Protein AF-W1YLR6-F1 (afdb_monomer_lite)

Organism: NCBI:txid408170

Structure (mmCIF, N/CA/C/O backbone):
data_AF-W1YLR6-F1
#
_entry.id   AF-W1YLR6-F1
#
loop_
_atom_site.group_PDB
_atom_site.id
_atom_site.type_symbol
_atom_site.label_atom_id
_atom_site.label_alt_id
_atom_site.label_comp_id
_atom_site.label_asym_id
_atom_site.label_entity_id
_atom_site.label_seq_id
_atom_site.pdbx_PDB_ins_code
_atom_site.Cartn_x
_atom_site.Cartn_y
_atom_site.Cartn_z
_atom_site.occupancy
_atom_site.B_iso_or_equiv
_atom_site.auth_seq_id
_atom_site.auth_comp_id
_atom_site.auth_asym_id
_atom_site.auth_atom_id
_atom_site.pdbx_PDB_model_num
ATOM 1 N N . HIS A 1 1 ? 13.786 28.011 0.043 1.00 41.12 1 HIS A N 1
ATOM 2 C CA . HIS A 1 1 ? 13.701 28.010 -1.429 1.00 41.12 1 HIS A CA 1
ATOM 3 C C . HIS A 1 1 ? 14.353 26.713 -1.881 1.00 41.12 1 HIS A C 1
ATO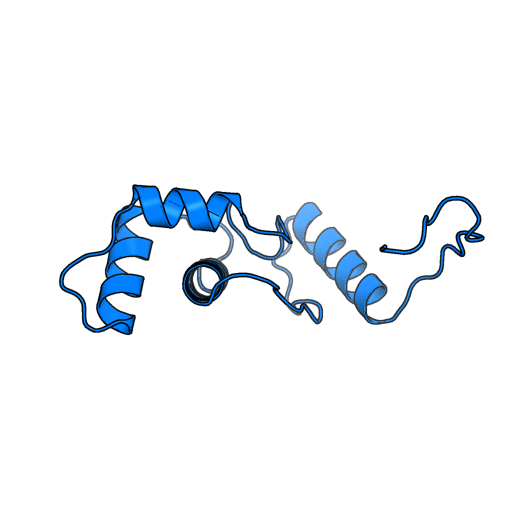M 5 O O . HIS A 1 1 ? 15.539 26.552 -1.627 1.00 41.12 1 HIS A O 1
ATOM 11 N N . ALA A 1 2 ? 13.577 25.740 -2.367 1.00 39.25 2 ALA A N 1
ATOM 12 C CA . ALA A 1 2 ? 1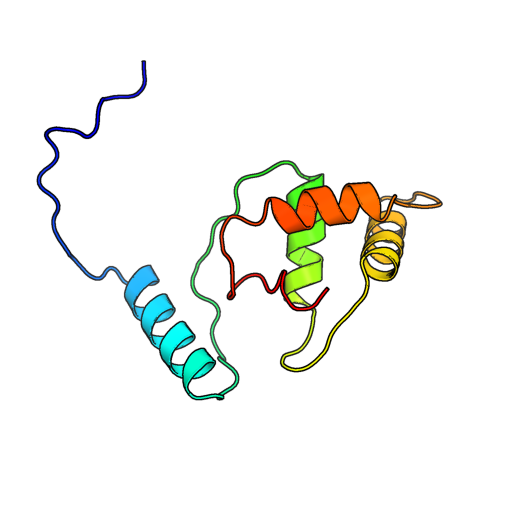4.161 24.536 -2.960 1.00 39.25 2 ALA A CA 1
ATOM 13 C C . ALA A 1 2 ? 14.777 24.928 -4.317 1.00 39.25 2 ALA A C 1
ATOM 15 O O . ALA A 1 2 ? 14.191 25.783 -4.986 1.00 39.25 2 ALA A O 1
ATOM 16 N N . PRO A 1 3 ? 15.946 24.393 -4.698 1.00 47.12 3 PRO A N 1
ATOM 17 C CA . PRO A 1 3 ? 16.569 24.730 -5.975 1.00 47.12 3 PRO A CA 1
ATOM 18 C C . PRO A 1 3 ? 15.654 24.328 -7.143 1.00 47.12 3 PRO A C 1
ATOM 20 O O . PRO A 1 3 ? 15.045 23.258 -7.108 1.00 47.12 3 PRO A O 1
ATOM 23 N N . SER A 1 4 ? 15.529 25.197 -8.152 1.00 53.66 4 SER A N 1
ATOM 24 C CA . SER A 1 4 ? 14.839 24.875 -9.404 1.00 53.66 4 SER A CA 1
ATOM 25 C C . SER A 1 4 ? 15.679 23.871 -10.190 1.00 53.66 4 SER A C 1
ATOM 27 O O . SER A 1 4 ? 16.854 24.110 -10.452 1.00 53.66 4 SER A O 1
ATOM 29 N N . TYR A 1 5 ? 15.070 22.742 -10.547 1.00 59.69 5 TYR A N 1
ATOM 30 C CA . TYR A 1 5 ? 15.698 21.627 -11.266 1.00 59.69 5 TYR A CA 1
ATOM 31 C C . TYR A 1 5 ? 15.868 21.878 -12.777 1.00 59.69 5 TYR A C 1
ATOM 33 O O . TYR A 1 5 ? 16.244 20.961 -13.502 1.00 59.69 5 TYR A O 1
ATOM 41 N N . ASP A 1 6 ? 15.592 23.091 -13.253 1.00 59.94 6 ASP A N 1
ATOM 42 C CA . ASP A 1 6 ? 15.408 23.369 -14.683 1.00 59.94 6 ASP A CA 1
ATOM 43 C C . ASP A 1 6 ? 16.707 23.365 -15.511 1.00 59.94 6 ASP A C 1
ATOM 45 O O . ASP A 1 6 ? 16.633 23.241 -16.729 1.00 59.94 6 ASP A O 1
ATOM 49 N N . ASP A 1 7 ? 17.8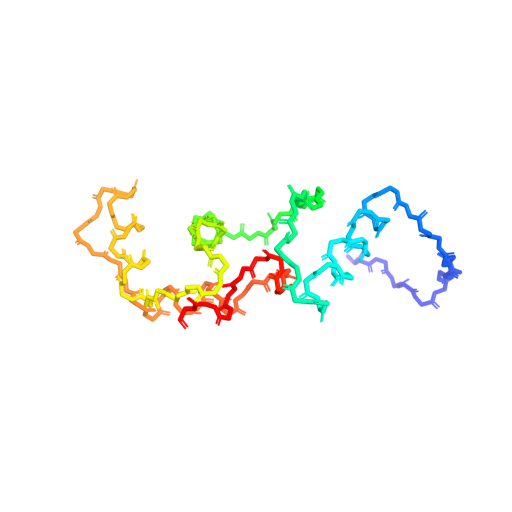82 23.384 -14.869 1.00 60.09 7 ASP A N 1
ATOM 50 C CA . ASP A 1 7 ? 19.189 23.382 -15.553 1.00 60.09 7 ASP A CA 1
ATOM 51 C C . ASP A 1 7 ? 20.030 22.117 -15.283 1.00 60.09 7 ASP A C 1
ATOM 53 O O . ASP A 1 7 ? 21.222 22.070 -15.597 1.00 60.09 7 ASP A O 1
ATOM 57 N N . ALA A 1 8 ? 19.451 21.081 -14.664 1.00 69.25 8 ALA A N 1
ATOM 58 C CA . ALA A 1 8 ? 20.175 19.840 -14.407 1.00 69.25 8 ALA A CA 1
ATOM 59 C C . ALA A 1 8 ? 20.263 18.987 -15.682 1.00 69.25 8 ALA A C 1
ATOM 61 O O . ALA A 1 8 ? 19.249 18.586 -16.253 1.00 69.25 8 ALA A O 1
ATOM 62 N N . GLU A 1 9 ? 21.485 18.667 -16.105 1.00 71.12 9 GLU A N 1
ATOM 63 C CA . GLU A 1 9 ? 21.728 17.688 -17.161 1.00 71.12 9 GLU A CA 1
ATOM 64 C C . GLU A 1 9 ? 21.227 16.312 -16.681 1.00 71.12 9 GLU A C 1
ATOM 66 O O . GLU A 1 9 ? 21.750 15.731 -15.726 1.00 71.12 9 GLU A O 1
ATOM 71 N N . TYR A 1 10 ? 20.151 15.812 -17.294 1.00 68.62 10 TYR A N 1
ATOM 72 C CA . TYR A 1 10 ? 19.587 14.507 -16.959 1.00 68.62 10 TYR A CA 1
ATOM 73 C C . TYR A 1 10 ? 20.490 13.405 -17.512 1.00 68.62 10 TYR A C 1
ATOM 75 O O . TYR A 1 10 ? 20.532 13.164 -18.717 1.00 68.62 10 TYR A O 1
ATOM 83 N N . ILE A 1 11 ? 21.187 12.706 -16.620 1.00 70.50 11 ILE A N 1
ATOM 84 C CA . ILE A 1 11 ? 21.952 11.510 -16.967 1.00 70.50 11 ILE A CA 1
ATOM 85 C C . ILE A 1 11 ? 21.059 10.293 -16.724 1.00 70.50 11 ILE A C 1
ATOM 87 O O . ILE A 1 11 ? 20.762 9.941 -15.580 1.00 70.50 11 ILE A O 1
ATOM 91 N N . GLU A 1 12 ? 20.625 9.637 -17.800 1.00 72.25 12 GLU A N 1
ATOM 92 C CA . GLU A 1 12 ? 19.927 8.356 -17.704 1.00 72.25 12 GLU A CA 1
ATOM 93 C C . GLU A 1 12 ? 20.940 7.257 -17.355 1.00 72.25 12 GLU A C 1
ATOM 95 O O . GLU A 1 12 ? 21.665 6.743 -18.206 1.00 72.25 12 GLU A O 1
ATOM 100 N N . GLN A 1 13 ? 21.016 6.918 -16.069 1.00 77.00 13 GLN A N 1
ATOM 101 C CA . GLN A 1 13 ? 21.890 5.866 -15.565 1.00 77.00 13 GLN A CA 1
ATOM 102 C C . GLN A 1 13 ? 21.111 4.920 -14.650 1.00 77.00 13 GLN A C 1
ATOM 104 O O . GLN A 1 13 ? 20.498 5.330 -13.663 1.00 77.00 13 GLN A O 1
ATOM 109 N N . LEU A 1 14 ? 21.180 3.623 -14.952 1.00 74.31 14 LEU A N 1
ATOM 110 C CA . LEU A 1 14 ? 20.711 2.576 -14.052 1.00 74.31 14 LEU A CA 1
ATOM 111 C C . LEU A 1 14 ? 21.658 2.491 -12.851 1.00 74.31 14 LEU A C 1
ATOM 113 O O . LEU A 1 14 ? 22.848 2.218 -12.987 1.00 74.31 14 LEU A O 1
ATOM 117 N N . THR A 1 15 ? 21.121 2.761 -11.665 1.00 84.19 15 THR A N 1
ATOM 118 C CA . THR A 1 15 ? 21.797 2.491 -10.393 1.00 84.19 15 THR A CA 1
ATOM 119 C C . THR A 1 15 ? 21.323 1.148 -9.847 1.00 84.19 15 THR A C 1
ATOM 121 O O . THR A 1 15 ? 20.246 0.676 -10.214 1.00 84.19 15 THR A O 1
ATOM 124 N N . GLY A 1 16 ? 22.084 0.547 -8.926 1.00 87.88 16 GLY A N 1
ATOM 125 C CA . GLY A 1 16 ? 21.740 -0.757 -8.340 1.00 87.88 16 GLY A CA 1
ATOM 126 C C . GLY A 1 16 ? 20.271 -0.887 -7.886 1.00 87.88 16 GLY A C 1
ATOM 127 O O . GLY A 1 16 ? 19.603 -1.842 -8.282 1.00 87.88 16 GLY A O 1
ATOM 128 N N . PRO A 1 17 ? 19.698 0.077 -7.131 1.00 90.00 17 PRO A N 1
ATOM 129 C CA . PRO A 1 17 ? 18.275 0.057 -6.777 1.00 90.00 17 PRO A CA 1
ATOM 130 C C . PRO A 1 17 ? 17.317 -0.001 -7.977 1.00 90.00 17 PRO A C 1
ATOM 132 O O . PRO A 1 17 ? 16.316 -0.722 -7.930 1.00 90.00 17 PRO A O 1
ATOM 135 N N . PHE A 1 18 ? 17.607 0.725 -9.061 1.00 91.12 18 PHE A N 1
ATOM 136 C CA . PHE A 1 18 ? 16.760 0.744 -10.255 1.00 91.12 18 PHE A CA 1
ATOM 137 C C . PHE A 1 18 ? 16.913 -0.514 -11.112 1.00 91.12 18 PHE A C 1
ATOM 139 O O . PHE A 1 18 ? 15.925 -0.957 -11.693 1.00 91.12 18 PHE A O 1
ATOM 146 N N . GLU A 1 19 ? 18.087 -1.147 -11.136 1.00 92.88 19 GLU A N 1
ATOM 147 C CA . GLU A 1 19 ? 18.273 -2.456 -11.779 1.00 92.88 19 GLU A CA 1
ATOM 148 C C . GLU A 1 19 ? 17.399 -3.526 -11.115 1.00 92.88 19 GLU A C 1
ATOM 150 O O . GLU A 1 19 ? 16.645 -4.230 -11.792 1.00 92.88 19 GLU A O 1
ATOM 155 N N . VAL A 1 20 ? 17.424 -3.591 -9.777 1.00 93.88 20 VAL A N 1
ATOM 156 C CA . VAL A 1 20 ? 16.572 -4.516 -9.011 1.00 93.88 20 VAL A CA 1
ATOM 157 C C . VAL A 1 20 ? 15.093 -4.184 -9.213 1.00 93.88 20 VAL A C 1
ATOM 159 O O . VAL A 1 20 ? 14.276 -5.088 -9.374 1.00 93.88 20 VAL A O 1
ATOM 162 N N . THR A 1 21 ? 14.739 -2.896 -9.259 1.00 94.94 21 THR A N 1
ATOM 163 C CA . THR A 1 21 ? 13.358 -2.447 -9.508 1.00 94.94 21 THR A CA 1
ATOM 164 C C . THR A 1 21 ? 12.859 -2.856 -10.888 1.00 94.94 21 THR A C 1
ATOM 166 O O . THR A 1 21 ? 11.749 -3.373 -11.002 1.00 94.94 21 THR A O 1
ATOM 169 N N . LYS A 1 22 ? 13.677 -2.685 -11.931 1.00 94.62 22 LYS A N 1
ATOM 170 C CA . LYS A 1 22 ? 13.338 -3.107 -13.292 1.00 94.62 22 LYS A CA 1
ATOM 171 C C . LYS A 1 22 ? 13.106 -4.614 -13.350 1.00 94.62 22 LYS A C 1
ATOM 173 O O . LYS A 1 22 ? 12.043 -5.043 -13.784 1.00 94.62 22 LYS A O 1
ATOM 178 N N . MET A 1 23 ? 14.042 -5.402 -12.814 1.00 94.44 23 MET A N 1
ATOM 179 C CA . MET A 1 23 ? 13.899 -6.858 -12.725 1.00 94.44 23 MET A CA 1
ATOM 180 C C . MET A 1 23 ? 12.607 -7.258 -11.995 1.00 94.44 23 MET A C 1
ATOM 182 O O . MET A 1 23 ? 11.887 -8.147 -12.447 1.00 94.44 23 MET A O 1
ATOM 186 N N . TRP A 1 24 ? 12.298 -6.603 -10.873 1.00 95.44 24 TRP A N 1
ATOM 187 C CA . TRP A 1 24 ? 11.084 -6.866 -10.102 1.00 95.44 24 TRP A CA 1
ATOM 188 C C . TRP A 1 24 ? 9.813 -6.601 -10.916 1.00 95.44 24 TRP A C 1
ATOM 190 O O . TRP A 1 24 ? 8.907 -7.438 -10.932 1.00 95.44 24 TRP A O 1
ATOM 200 N N . LEU A 1 25 ? 9.751 -5.461 -11.613 1.00 95.56 25 LEU A N 1
ATOM 201 C CA . LEU A 1 25 ? 8.608 -5.082 -12.447 1.00 95.56 25 LEU A CA 1
ATOM 202 C C . LEU A 1 25 ? 8.450 -6.023 -13.645 1.00 95.56 25 LEU A C 1
ATOM 204 O O . LEU A 1 25 ? 7.331 -6.445 -13.931 1.00 95.56 25 LEU A O 1
ATOM 208 N N . ASP A 1 26 ? 9.549 -6.425 -14.284 1.00 95.94 26 ASP A N 1
ATOM 209 C CA . ASP A 1 26 ? 9.528 -7.395 -15.383 1.00 95.94 26 ASP A CA 1
ATOM 210 C C . ASP A 1 26 ? 8.920 -8.731 -14.926 1.00 95.94 26 ASP A C 1
ATOM 212 O O . ASP A 1 26 ? 8.077 -9.317 -15.610 1.00 95.94 26 ASP A O 1
ATOM 216 N N . GLN A 1 27 ? 9.278 -9.212 -13.729 1.00 95.12 27 GLN A N 1
ATOM 217 C CA . GLN A 1 27 ? 8.652 -10.407 -13.156 1.00 95.12 27 GLN A CA 1
ATOM 218 C C . GLN A 1 27 ? 7.159 -10.199 -12.890 1.00 95.12 27 GLN A C 1
ATOM 220 O O . GLN A 1 27 ? 6.351 -11.036 -13.295 1.00 95.12 27 GLN A O 1
ATOM 225 N N . TYR A 1 28 ? 6.794 -9.078 -12.263 1.00 94.88 28 TYR A N 1
ATOM 226 C CA . TYR A 1 28 ? 5.406 -8.752 -11.941 1.00 94.88 28 TYR A CA 1
ATOM 227 C C . TYR A 1 28 ? 4.514 -8.745 -13.190 1.00 94.88 28 TYR A C 1
ATOM 229 O O . TYR A 1 28 ? 3.476 -9.410 -13.211 1.00 94.88 28 TYR A O 1
ATOM 237 N N . PHE A 1 29 ? 4.927 -8.035 -14.245 1.00 95.50 29 PHE A N 1
ATOM 238 C CA . PHE A 1 29 ? 4.141 -7.890 -15.474 1.00 95.50 29 PHE A CA 1
ATOM 239 C C . PHE A 1 29 ? 4.146 -9.141 -16.357 1.00 95.50 29 PHE A C 1
ATOM 241 O O . PHE A 1 29 ? 3.217 -9.335 -17.136 1.00 95.50 29 PHE A O 1
ATOM 248 N N . THR A 1 30 ? 5.127 -10.035 -16.198 1.00 95.62 30 THR A N 1
ATOM 249 C CA . THR A 1 30 ? 5.113 -11.361 -16.845 1.00 95.62 30 THR A CA 1
ATOM 250 C C . THR A 1 30 ? 4.295 -12.404 -16.074 1.00 95.62 30 THR A C 1
ATOM 252 O O . THR A 1 30 ? 4.314 -13.584 -16.424 1.00 95.62 30 THR A O 1
ATOM 255 N N . GLY A 1 31 ? 3.570 -11.991 -15.027 1.00 91.19 31 GLY A N 1
ATOM 256 C CA . GLY A 1 31 ? 2.717 -12.865 -14.218 1.00 91.19 31 GLY A CA 1
ATOM 257 C C . GLY A 1 31 ? 3.487 -13.758 -13.243 1.00 91.19 31 GLY A C 1
ATOM 258 O O . GLY A 1 31 ? 2.915 -14.678 -12.660 1.00 91.19 31 GLY A O 1
ATOM 259 N N . LYS A 1 32 ? 4.787 -13.512 -13.049 1.00 91.38 32 LYS A N 1
ATOM 260 C CA . LYS A 1 32 ? 5.603 -14.217 -12.058 1.00 91.38 32 LYS A CA 1
ATOM 261 C C . LYS A 1 32 ? 5.520 -13.478 -10.727 1.00 91.38 32 LYS A C 1
ATOM 263 O O . LYS A 1 32 ? 5.535 -12.252 -10.685 1.00 91.38 32 LYS A O 1
ATOM 268 N N . LYS A 1 33 ? 5.495 -14.219 -9.616 1.00 90.56 33 LYS A N 1
ATOM 269 C CA . LYS A 1 33 ? 5.620 -13.626 -8.278 1.00 90.56 33 LYS A CA 1
ATOM 270 C C . LYS A 1 33 ? 7.064 -13.143 -8.082 1.00 90.56 33 LYS A C 1
ATOM 272 O O . LYS A 1 33 ? 7.963 -13.988 -8.070 1.00 90.56 33 LYS A O 1
ATOM 277 N N . PRO A 1 34 ? 7.310 -11.834 -7.907 1.00 90.38 34 PRO A N 1
ATOM 278 C CA . PRO A 1 34 ? 8.661 -11.353 -7.660 1.00 90.38 34 PRO A CA 1
ATOM 279 C C . PRO A 1 34 ? 9.184 -11.836 -6.303 1.00 90.38 34 PRO A C 1
ATOM 281 O O . PRO A 1 34 ? 8.412 -11.969 -5.351 1.00 90.38 34 PRO A O 1
ATOM 284 N N . PHE A 1 35 ? 10.490 -12.086 -6.204 1.00 85.38 35 PHE A N 1
ATOM 285 C CA . PHE A 1 35 ? 11.101 -12.723 -5.026 1.00 85.38 35 PHE A CA 1
ATOM 286 C C . PHE A 1 35 ? 12.028 -11.807 -4.205 1.00 85.38 35 PHE A C 1
ATOM 288 O O . PHE A 1 35 ? 12.347 -12.146 -3.070 1.00 85.38 35 PHE A O 1
ATOM 295 N N . ILE A 1 36 ? 12.428 -10.643 -4.734 1.00 87.88 36 ILE A N 1
ATOM 296 C CA . ILE A 1 36 ? 13.262 -9.646 -4.031 1.00 87.88 36 ILE A CA 1
ATOM 297 C C . ILE A 1 36 ? 12.605 -8.277 -4.136 1.00 87.88 36 ILE A C 1
ATOM 299 O O . ILE A 1 36 ? 12.515 -7.744 -5.231 1.00 87.88 36 ILE A O 1
ATOM 303 N N . ILE A 1 37 ? 12.199 -7.671 -3.023 1.00 87.56 37 ILE A N 1
ATOM 304 C CA . ILE A 1 37 ? 11.708 -6.285 -3.034 1.00 87.56 37 ILE A CA 1
ATOM 305 C C . ILE A 1 37 ? 12.915 -5.336 -3.175 1.00 87.56 37 ILE A C 1
ATOM 307 O O . ILE A 1 37 ? 13.887 -5.500 -2.432 1.00 87.56 37 ILE A O 1
ATOM 311 N N . PRO A 1 38 ? 12.889 -4.354 -4.098 1.00 91.75 38 PRO A N 1
ATOM 312 C CA . PRO A 1 38 ? 13.944 -3.346 -4.203 1.00 91.75 38 PRO A CA 1
ATOM 313 C C . PRO A 1 38 ? 14.123 -2.560 -2.894 1.00 91.75 38 PRO A C 1
ATOM 315 O O . PRO A 1 38 ? 13.160 -2.404 -2.141 1.00 91.75 38 PRO A O 1
ATOM 318 N N . PRO A 1 39 ? 15.320 -2.018 -2.605 1.00 90.25 39 PRO A N 1
ATOM 319 C CA . PRO A 1 39 ? 15.503 -1.175 -1.432 1.00 90.25 39 PRO A CA 1
ATOM 320 C C . PRO A 1 39 ? 14.655 0.095 -1.576 1.00 90.25 39 PRO A C 1
ATOM 322 O O . PRO A 1 39 ? 14.897 0.923 -2.453 1.00 90.25 39 PRO A O 1
ATOM 325 N N . ILE A 1 40 ? 13.659 0.245 -0.706 1.00 90.81 40 ILE A N 1
ATOM 326 C CA . ILE A 1 40 ? 12.730 1.375 -0.705 1.00 90.81 40 ILE A CA 1
ATOM 327 C C . ILE A 1 40 ? 12.766 2.102 0.635 1.00 90.81 40 ILE A C 1
ATOM 329 O O . ILE A 1 40 ? 12.862 1.492 1.700 1.00 90.81 40 ILE A O 1
ATOM 333 N N . LYS A 1 41 ? 12.639 3.427 0.581 1.00 91.81 41 LYS A N 1
ATOM 334 C CA . LYS A 1 41 ? 12.437 4.276 1.754 1.00 91.81 41 LYS A CA 1
ATOM 335 C C . LYS A 1 41 ? 11.110 5.003 1.589 1.00 91.81 41 LYS A C 1
ATOM 337 O O . LYS A 1 41 ? 10.945 5.787 0.661 1.00 91.81 41 LYS A O 1
ATOM 342 N N . LEU A 1 42 ? 10.167 4.732 2.487 1.00 92.62 42 LEU A N 1
ATOM 343 C CA . LEU A 1 42 ? 8.855 5.375 2.479 1.00 92.62 42 LEU A CA 1
ATOM 344 C C . LEU A 1 42 ? 8.868 6.606 3.386 1.00 92.62 42 LEU A C 1
ATOM 346 O O . LEU A 1 42 ? 9.169 6.513 4.580 1.00 92.62 42 LEU A O 1
ATOM 350 N N . GLU A 1 43 ? 8.499 7.755 2.828 1.00 95.00 43 GLU A N 1
ATOM 351 C CA . GLU A 1 43 ? 8.368 9.009 3.568 1.00 95.00 43 GLU A CA 1
ATOM 352 C C . GLU A 1 43 ? 6.890 9.356 3.759 1.00 95.00 43 GLU A C 1
ATOM 354 O O . GLU A 1 43 ? 6.094 9.373 2.823 1.00 95.00 43 GLU A O 1
ATOM 359 N N . GLY A 1 44 ? 6.498 9.578 5.011 1.00 95.50 44 GLY A N 1
ATOM 360 C CA . GLY A 1 44 ? 5.107 9.778 5.392 1.00 95.50 44 GLY A CA 1
ATOM 361 C C . GLY A 1 44 ? 4.937 9.827 6.903 1.00 95.50 44 GLY A C 1
ATOM 362 O O . GLY A 1 44 ? 5.893 9.636 7.655 1.00 95.50 44 GLY A O 1
ATOM 363 N N . THR A 1 45 ? 3.708 10.080 7.349 1.00 98.06 45 THR A N 1
ATOM 364 C CA . THR A 1 45 ? 3.371 10.024 8.776 1.00 98.06 45 THR A CA 1
ATOM 365 C C . THR A 1 45 ? 3.502 8.596 9.301 1.00 98.06 45 THR A C 1
ATOM 367 O O . THR A 1 45 ? 3.342 7.636 8.546 1.00 98.06 45 THR A O 1
ATOM 370 N N . GLU A 1 46 ? 3.721 8.441 10.606 1.00 97.19 46 GLU A N 1
ATOM 37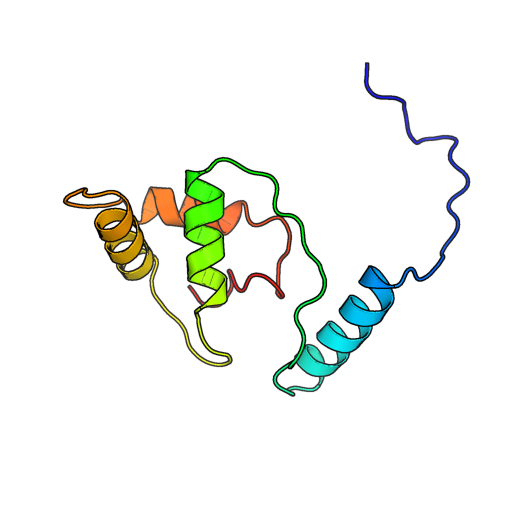1 C CA . GLU A 1 46 ? 3.819 7.112 11.226 1.00 97.19 46 GLU A CA 1
ATOM 372 C C . GLU A 1 46 ? 2.569 6.263 10.968 1.00 97.19 46 GLU A C 1
ATOM 374 O O . GLU A 1 46 ? 2.678 5.100 10.600 1.00 97.19 46 GLU A O 1
ATOM 379 N N . PHE A 1 47 ? 1.378 6.873 11.010 1.00 97.81 47 PHE A N 1
ATOM 380 C CA . PHE A 1 47 ? 0.134 6.190 10.648 1.00 97.81 47 PHE A CA 1
ATOM 381 C C . PHE A 1 47 ? 0.152 5.633 9.216 1.00 97.81 47 PHE A C 1
ATOM 383 O O . PHE A 1 47 ? -0.233 4.486 8.992 1.00 97.81 47 PHE A O 1
ATOM 390 N N . ARG A 1 48 ? 0.619 6.423 8.240 1.00 98.25 48 ARG A N 1
ATOM 391 C CA . ARG A 1 48 ? 0.719 5.980 6.844 1.00 98.25 48 ARG A CA 1
ATOM 392 C C . ARG A 1 48 ? 1.716 4.837 6.697 1.00 98.25 48 ARG A C 1
ATOM 394 O O . ARG A 1 48 ? 1.383 3.833 6.078 1.00 98.25 48 ARG A O 1
ATOM 401 N N . LYS A 1 49 ? 2.888 4.952 7.327 1.00 97.56 49 LYS A N 1
ATOM 402 C CA . LYS A 1 49 ? 3.901 3.889 7.329 1.00 97.56 49 LYS A CA 1
ATOM 403 C C . LYS A 1 49 ? 3.363 2.587 7.921 1.00 97.56 49 LYS A C 1
ATOM 405 O O . LYS A 1 49 ? 3.596 1.534 7.335 1.00 97.56 49 LYS A O 1
ATOM 410 N N . SER A 1 50 ? 2.599 2.642 9.017 1.00 97.75 50 SER A N 1
ATOM 411 C CA . SER A 1 50 ? 1.951 1.451 9.586 1.00 97.75 50 SER A CA 1
ATOM 412 C C . SER A 1 50 ? 0.980 0.803 8.596 1.00 97.75 50 SER A C 1
ATOM 414 O O . SER A 1 50 ? 1.024 -0.409 8.406 1.00 97.75 50 SER A O 1
ATOM 416 N N . VAL A 1 51 ? 0.149 1.598 7.910 1.00 98.44 51 VAL A N 1
ATOM 417 C CA . VAL A 1 51 ? -0.769 1.080 6.881 1.00 98.44 51 VAL A CA 1
ATOM 418 C C . VAL A 1 51 ? 0.007 0.443 5.727 1.00 98.44 51 VAL A C 1
AT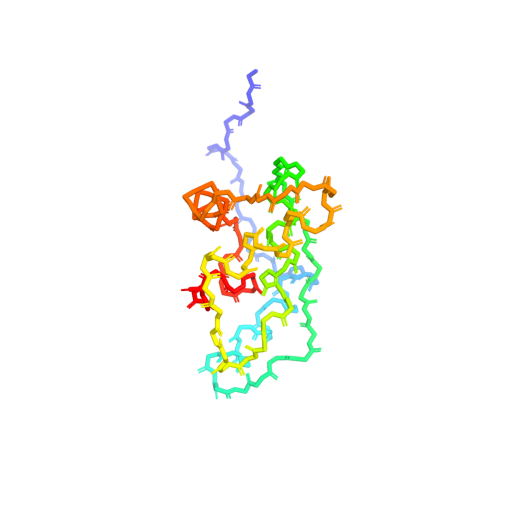OM 420 O O . VAL A 1 51 ? -0.294 -0.681 5.341 1.00 98.44 51 VAL A O 1
ATOM 423 N N . TRP A 1 52 ? 1.042 1.103 5.205 1.00 98.12 52 TRP A N 1
ATOM 424 C CA . TRP A 1 52 ? 1.859 0.571 4.106 1.00 98.12 52 TRP A CA 1
ATOM 425 C C . TRP A 1 52 ? 2.642 -0.689 4.488 1.00 98.12 52 TRP A C 1
ATOM 427 O O . TRP A 1 52 ? 2.878 -1.545 3.637 1.00 98.12 52 TRP A O 1
ATOM 437 N N . SER A 1 53 ? 3.026 -0.829 5.758 1.00 96.25 53 SER A N 1
ATOM 438 C CA . SER A 1 53 ? 3.614 -2.064 6.285 1.00 96.25 53 SER A CA 1
ATOM 439 C C . SER A 1 53 ? 2.630 -3.231 6.176 1.00 96.25 53 SER A C 1
ATOM 441 O O . SER A 1 53 ? 2.984 -4.283 5.657 1.00 96.25 53 SER A O 1
ATOM 443 N N . ILE A 1 54 ? 1.363 -3.016 6.553 1.00 97.75 54 ILE A N 1
ATOM 444 C CA . ILE A 1 54 ? 0.305 -4.028 6.410 1.00 97.75 54 ILE A CA 1
ATOM 445 C C . ILE A 1 54 ? 0.033 -4.338 4.936 1.00 97.75 54 ILE A C 1
ATOM 447 O O . ILE A 1 54 ? -0.119 -5.500 4.584 1.00 97.75 54 ILE A O 1
ATOM 451 N N . LEU A 1 55 ? 0.027 -3.342 4.043 1.00 97.56 55 LEU A N 1
ATOM 452 C CA . LEU A 1 55 ? -0.158 -3.610 2.610 1.00 97.56 55 LEU A CA 1
ATOM 453 C C . LEU A 1 55 ? 0.876 -4.609 2.076 1.00 97.56 55 LEU A C 1
ATOM 455 O O . LEU A 1 55 ? 0.533 -5.502 1.311 1.00 97.56 55 LEU A O 1
ATOM 459 N N . GLN A 1 56 ? 2.134 -4.499 2.505 1.00 94.94 56 GLN A N 1
ATOM 460 C CA . GLN A 1 56 ? 3.207 -5.395 2.063 1.00 94.94 56 GLN A CA 1
ATOM 461 C C . GLN A 1 56 ? 3.042 -6.844 2.540 1.00 94.94 56 GLN A C 1
ATOM 463 O O . GLN A 1 56 ? 3.677 -7.732 1.974 1.00 94.94 56 GLN A O 1
ATOM 468 N N . THR A 1 57 ? 2.197 -7.106 3.543 1.00 95.31 57 THR A N 1
ATOM 469 C CA . THR A 1 57 ? 1.914 -8.475 3.996 1.00 95.31 57 THR A CA 1
ATOM 470 C C . THR A 1 57 ? 0.823 -9.156 3.173 1.00 95.31 57 THR A C 1
ATOM 472 O O . THR A 1 57 ? 0.685 -10.375 3.267 1.00 95.31 57 THR A O 1
ATOM 475 N N . ILE A 1 58 ? 0.085 -8.412 2.337 1.00 95.75 58 ILE A N 1
ATOM 476 C CA . ILE A 1 58 ? -0.985 -8.961 1.497 1.00 95.75 58 ILE A CA 1
ATOM 477 C C . ILE A 1 58 ? -0.370 -9.852 0.403 1.00 95.75 58 ILE A C 1
ATOM 479 O O . ILE A 1 58 ? 0.384 -9.349 -0.447 1.00 95.75 58 ILE A O 1
ATOM 483 N N . PRO A 1 59 ? -0.690 -11.161 0.366 1.00 92.69 59 PRO A N 1
ATOM 484 C CA . PRO A 1 59 ? -0.123 -12.073 -0.618 1.00 92.69 59 PRO A CA 1
ATOM 485 C C . PRO A 1 59 ? -0.438 -11.687 -2.069 1.00 92.69 59 PRO A C 1
ATOM 487 O O . PRO A 1 59 ? -1.361 -10.934 -2.379 1.00 92.69 59 PRO A O 1
ATOM 490 N N . TYR A 1 60 ? 0.372 -12.200 -2.995 1.00 91.31 60 TYR A N 1
ATOM 491 C CA . TYR A 1 60 ? 0.136 -12.008 -4.425 1.00 91.31 60 TYR A CA 1
ATOM 492 C C . TYR A 1 60 ? -1.129 -12.758 -4.853 1.00 91.31 60 TYR A C 1
ATOM 494 O O . TYR A 1 60 ? -1.252 -13.943 -4.561 1.00 91.31 60 TYR A O 1
ATOM 502 N N . GLY A 1 61 ? -2.028 -12.083 -5.574 1.00 90.25 61 GLY A N 1
ATOM 503 C CA . GLY A 1 61 ? -3.298 -12.660 -6.029 1.00 90.25 61 GLY A CA 1
ATOM 504 C C . GLY A 1 61 ? -4.410 -12.663 -4.976 1.00 90.25 61 GLY A C 1
ATOM 505 O O . GLY A 1 61 ? -5.521 -13.085 -5.281 1.00 90.25 61 GLY A O 1
ATOM 506 N N . GLU A 1 62 ? -4.138 -12.166 -3.769 1.00 96.00 62 GLU A N 1
ATOM 507 C CA . GLU A 1 62 ? -5.127 -12.026 -2.701 1.00 96.00 62 GLU A CA 1
ATOM 508 C C . GLU A 1 62 ? -5.521 -10.562 -2.498 1.00 96.00 62 GLU A C 1
ATOM 510 O O . GLU A 1 62 ? -4.814 -9.640 -2.914 1.00 96.00 62 GLU A O 1
ATOM 515 N N . THR A 1 63 ? -6.666 -10.361 -1.849 1.00 98.06 63 THR A N 1
ATOM 516 C CA . THR A 1 63 ? -7.181 -9.041 -1.478 1.00 98.06 63 THR A CA 1
ATOM 517 C C . THR A 1 63 ? -7.547 -9.013 0.000 1.00 98.06 63 THR A C 1
ATOM 519 O O . THR A 1 63 ? -7.797 -10.049 0.616 1.00 98.06 63 THR A O 1
ATOM 522 N N . THR A 1 64 ? -7.558 -7.819 0.579 1.00 98.19 64 THR A N 1
ATOM 523 C CA . THR A 1 64 ? -8.086 -7.551 1.919 1.00 98.19 64 THR A CA 1
ATOM 524 C C . THR A 1 64 ? -9.184 -6.492 1.827 1.00 98.19 64 THR A C 1
ATOM 526 O O . THR A 1 64 ? -9.656 -6.199 0.737 1.00 98.19 64 THR A O 1
ATOM 529 N N . THR A 1 65 ? -9.620 -5.934 2.956 1.00 98.44 65 THR A N 1
ATOM 530 C CA . THR A 1 65 ? -10.537 -4.793 2.983 1.00 98.44 65 THR A CA 1
ATOM 531 C C . THR A 1 65 ? -9.958 -3.653 3.812 1.00 98.44 65 THR A C 1
ATOM 533 O O . THR A 1 65 ? -9.190 -3.867 4.757 1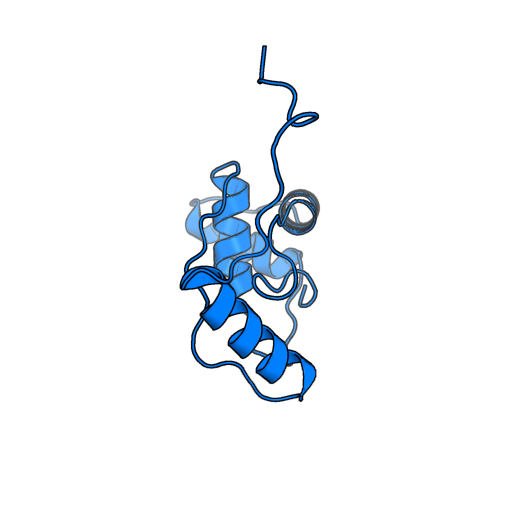.00 98.44 65 THR A O 1
ATOM 536 N N . TYR A 1 66 ? -10.396 -2.418 3.548 1.00 98.44 66 TYR A N 1
ATOM 537 C CA . TYR A 1 66 ? -10.064 -1.269 4.404 1.00 98.44 66 TYR A CA 1
ATOM 538 C C . TYR A 1 66 ? -10.423 -1.495 5.881 1.00 98.44 66 TYR A C 1
ATOM 540 O O . TYR A 1 66 ? -9.731 -1.006 6.776 1.00 98.44 66 TYR A O 1
ATOM 548 N N . GLY A 1 67 ? -11.511 -2.227 6.142 1.00 98.31 67 GLY A N 1
ATOM 549 C CA . GLY A 1 67 ? -11.953 -2.559 7.492 1.00 98.31 67 GLY A CA 1
ATOM 550 C C . GLY A 1 67 ? -10.987 -3.500 8.207 1.00 98.31 67 GLY A C 1
ATOM 551 O O . GLY A 1 67 ? -10.677 -3.272 9.375 1.00 98.31 67 GLY A O 1
ATOM 552 N N . ASP A 1 68 ? -10.473 -4.516 7.516 1.00 98.50 68 ASP A N 1
ATOM 553 C CA . ASP A 1 68 ? -9.546 -5.489 8.103 1.00 98.50 68 ASP A CA 1
ATOM 554 C C . ASP A 1 68 ? -8.174 -4.879 8.387 1.00 98.50 68 ASP A C 1
ATOM 556 O O . ASP A 1 68 ? -7.639 -5.065 9.481 1.00 98.50 68 ASP A O 1
ATOM 560 N N . ILE A 1 69 ? -7.667 -4.032 7.486 1.00 98.56 69 ILE A N 1
ATOM 561 C CA . ILE A 1 69 ? -6.478 -3.213 7.769 1.00 98.56 69 ILE A CA 1
ATOM 562 C C . ILE A 1 69 ? -6.734 -2.311 8.986 1.00 98.56 69 ILE A C 1
ATOM 564 O O . ILE A 1 69 ? -5.874 -2.170 9.854 1.00 98.56 69 ILE A O 1
ATOM 568 N N . GLY A 1 70 ? -7.928 -1.719 9.085 1.00 98.50 70 GLY A N 1
ATOM 569 C CA . GLY A 1 70 ? -8.324 -0.914 10.238 1.00 98.50 70 GLY A CA 1
ATOM 570 C C . GLY A 1 70 ? -8.276 -1.694 11.556 1.00 98.50 70 GLY A C 1
ATOM 571 O O . GLY A 1 70 ? -7.748 -1.184 12.546 1.00 98.50 70 GLY A O 1
ATOM 572 N N . LYS A 1 71 ? -8.769 -2.938 11.578 1.00 98.44 71 LYS A N 1
ATOM 573 C CA . LYS A 1 71 ? -8.696 -3.815 12.761 1.00 98.44 71 LYS A CA 1
ATOM 574 C C . LYS A 1 71 ? -7.247 -4.093 13.163 1.00 98.44 71 LYS A C 1
ATOM 576 O O . LYS A 1 71 ? -6.915 -3.988 14.342 1.00 98.44 71 LYS A O 1
ATOM 581 N N . GLU A 1 72 ? -6.386 -4.395 12.195 1.00 98.25 72 GLU A N 1
ATOM 582 C CA . GLU A 1 72 ? -4.975 -4.691 12.456 1.00 98.25 72 GLU A CA 1
ATOM 583 C C . GLU A 1 72 ? -4.224 -3.458 12.989 1.00 98.25 72 GLU A C 1
ATOM 585 O O . GLU A 1 72 ? -3.521 -3.542 13.995 1.00 98.25 72 GLU A O 1
ATOM 590 N N . ILE A 1 73 ? -4.459 -2.274 12.414 1.00 98.31 73 ILE A N 1
ATOM 591 C CA . ILE A 1 73 ? -3.902 -1.016 12.936 1.00 98.31 73 ILE A CA 1
ATOM 592 C C . ILE A 1 73 ? -4.393 -0.723 14.358 1.00 98.31 73 ILE A C 1
ATOM 594 O O . ILE A 1 73 ? -3.605 -0.306 15.209 1.00 98.31 73 ILE A O 1
ATOM 598 N N . ALA A 1 74 ? -5.689 -0.902 14.623 1.00 98.06 74 ALA A N 1
ATOM 599 C CA . ALA A 1 74 ? -6.261 -0.661 15.944 1.00 98.06 74 ALA A CA 1
ATOM 600 C C . ALA A 1 74 ? -5.585 -1.545 17.001 1.00 98.06 74 ALA A C 1
ATOM 602 O O . ALA A 1 74 ? -5.135 -1.039 18.030 1.00 98.06 74 ALA A O 1
ATOM 603 N N . LYS A 1 75 ? -5.402 -2.833 16.682 1.00 97.75 75 LYS A N 1
ATOM 604 C CA . LYS A 1 75 ? -4.679 -3.799 17.514 1.00 97.75 75 LYS A CA 1
ATOM 605 C C . LYS A 1 75 ? -3.234 -3.367 17.779 1.00 97.75 75 LYS A C 1
ATOM 607 O O . LYS A 1 75 ? -2.819 -3.355 18.934 1.00 97.75 75 LYS A O 1
ATOM 612 N N . GLN A 1 76 ? -2.487 -2.965 16.749 1.00 96.44 76 GLN A N 1
ATOM 613 C CA . GLN A 1 76 ? -1.095 -2.509 16.895 1.00 96.44 76 GLN A CA 1
ATOM 614 C C . GLN A 1 76 ? -0.963 -1.254 17.769 1.00 96.44 76 GLN A C 1
ATOM 616 O O . GLN A 1 76 ? 0.045 -1.077 18.446 1.00 96.44 76 GLN A O 1
ATOM 621 N N . GLN A 1 77 ? -1.977 -0.385 17.765 1.00 95.81 77 GLN A N 1
ATOM 622 C CA . GLN A 1 77 ? -1.981 0.869 18.525 1.00 95.81 77 GLN A CA 1
ATOM 623 C C . GLN A 1 77 ? -2.678 0.771 19.889 1.00 95.81 77 GLN A C 1
ATOM 625 O O . GLN A 1 77 ? -2.791 1.792 20.566 1.00 95.81 77 GLN A O 1
ATOM 630 N N . GLY A 1 78 ? -3.182 -0.404 20.282 1.00 96.81 78 GLY A N 1
ATOM 631 C CA . GLY A 1 78 ? -3.942 -0.566 21.525 1.00 96.81 78 GLY A CA 1
ATOM 632 C C . GLY A 1 78 ? -5.233 0.260 21.558 1.00 96.81 78 GLY A C 1
ATOM 633 O O . GLY A 1 78 ? -5.582 0.821 22.592 1.00 96.81 78 GLY A O 1
ATOM 634 N N . LYS A 1 79 ? -5.913 0.390 20.413 1.00 96.12 79 LYS A N 1
ATOM 635 C CA . LYS A 1 79 ? -7.180 1.119 20.261 1.00 96.12 79 LYS A CA 1
ATOM 636 C C . LYS A 1 79 ? -8.319 0.149 19.975 1.00 96.12 79 LYS A C 1
ATOM 638 O O . LYS A 1 79 ? -8.116 -0.864 19.314 1.00 96.12 79 LYS A O 1
ATOM 643 N N . ASP A 1 80 ? -9.535 0.526 20.359 1.00 96.69 80 ASP A N 1
ATOM 644 C CA . ASP A 1 80 ? -10.729 -0.291 20.097 1.00 96.69 80 ASP A CA 1
ATOM 645 C C . ASP A 1 80 ? -11.051 -0.407 18.600 1.00 96.69 80 ASP A C 1
ATOM 647 O O . ASP A 1 80 ? -11.538 -1.434 18.131 1.00 96.69 80 ASP A O 1
ATOM 651 N N . LYS A 1 81 ? -10.810 0.665 17.833 1.00 97.25 81 LYS A N 1
ATOM 652 C CA . LYS A 1 81 ? -11.092 0.711 16.394 1.00 97.25 81 LYS A CA 1
ATOM 653 C C . LYS A 1 81 ? -10.229 1.722 15.650 1.00 97.25 81 LYS A C 1
ATOM 655 O O . LYS A 1 81 ? -9.781 2.722 16.212 1.00 97.25 81 LYS A O 1
ATOM 660 N N . MET A 1 82 ? -10.093 1.498 14.345 1.00 98.19 82 MET A N 1
ATOM 661 C CA . MET A 1 82 ? -9.561 2.461 13.385 1.00 98.19 82 MET A CA 1
ATOM 662 C C . MET A 1 82 ? -10.565 2.662 12.249 1.00 98.19 82 MET A C 1
ATOM 664 O O . MET A 1 82 ? -11.236 1.721 11.829 1.00 98.19 82 MET A O 1
ATOM 668 N N . SER A 1 83 ? -10.682 3.895 11.756 1.00 97.69 83 SER A N 1
ATOM 669 C CA . SER A 1 83 ? -11.614 4.226 10.674 1.00 97.69 83 SER A CA 1
ATOM 670 C C . SER A 1 83 ? -11.132 3.670 9.333 1.00 97.69 83 SER A C 1
ATOM 672 O O . SER A 1 83 ? -10.026 3.992 8.897 1.00 97.69 83 SER A O 1
ATOM 674 N N . ALA A 1 84 ? -11.994 2.925 8.636 1.00 97.94 84 ALA A N 1
ATOM 675 C CA . ALA A 1 84 ? -11.745 2.482 7.263 1.00 97.94 84 ALA A CA 1
ATOM 676 C C . ALA A 1 84 ? -11.506 3.668 6.308 1.00 97.94 84 ALA A C 1
ATOM 678 O O . ALA A 1 84 ? -10.682 3.572 5.405 1.00 97.94 84 ALA A O 1
ATOM 679 N N . GLN A 1 85 ? -12.148 4.818 6.546 1.00 98.38 85 GLN A N 1
ATOM 680 C CA . GLN A 1 85 ? -11.917 6.037 5.765 1.00 98.38 85 GLN A CA 1
ATOM 681 C C . GLN A 1 85 ? -10.509 6.605 5.996 1.00 98.38 85 GLN A C 1
ATOM 683 O O . GLN A 1 85 ? -9.847 7.021 5.047 1.00 98.38 85 GLN A O 1
ATOM 688 N N . ALA A 1 86 ? -10.026 6.595 7.245 1.00 98.12 86 ALA A N 1
ATOM 689 C CA . ALA A 1 86 ? -8.661 7.024 7.554 1.00 98.12 86 ALA A CA 1
ATOM 690 C C . ALA A 1 86 ? -7.630 6.093 6.899 1.00 98.12 86 ALA A C 1
ATOM 692 O O . ALA A 1 86 ? -6.649 6.567 6.325 1.00 98.12 86 ALA A O 1
ATOM 693 N N . VAL A 1 87 ? -7.886 4.779 6.926 1.00 98.62 87 VAL A N 1
ATOM 694 C CA . VAL A 1 87 ? -7.077 3.788 6.205 1.00 98.62 87 VAL A CA 1
ATOM 695 C C . VAL A 1 87 ? -7.098 4.063 4.703 1.00 98.62 87 VAL A C 1
ATOM 697 O O . VAL A 1 87 ? -6.031 4.156 4.110 1.00 98.62 87 VAL A O 1
ATOM 700 N N . GLY A 1 88 ? -8.268 4.274 4.094 1.00 98.38 88 GLY A N 1
ATOM 701 C CA . GLY A 1 88 ? -8.385 4.617 2.672 1.00 98.38 88 GLY A CA 1
ATOM 702 C C . GLY A 1 88 ? -7.574 5.860 2.302 1.00 98.38 88 GLY A C 1
ATOM 703 O O . GLY A 1 88 ? -6.834 5.853 1.320 1.00 98.38 88 GLY A O 1
ATOM 704 N N . GLY A 1 89 ? -7.605 6.887 3.156 1.00 98.38 89 GLY A N 1
ATOM 705 C CA . GLY A 1 89 ? -6.748 8.062 3.020 1.00 98.38 89 GLY A CA 1
ATOM 706 C C . GLY A 1 89 ? -5.253 7.727 3.051 1.00 98.38 89 GLY A C 1
ATOM 707 O O . GLY A 1 89 ? -4.493 8.275 2.257 1.00 98.38 89 GLY A O 1
ATOM 708 N N . ALA A 1 90 ? -4.806 6.822 3.924 1.00 98.25 90 ALA A N 1
ATOM 709 C CA . ALA A 1 90 ? -3.408 6.387 3.974 1.00 98.25 90 ALA A CA 1
ATOM 710 C C . ALA A 1 90 ? -3.000 5.515 2.773 1.00 98.25 90 ALA A C 1
ATOM 712 O O . ALA A 1 90 ? -1.908 5.705 2.233 1.00 98.25 90 ALA A O 1
ATOM 713 N N . VAL A 1 91 ? -3.877 4.610 2.328 1.00 98.31 91 VAL A N 1
ATOM 714 C CA . VAL A 1 91 ? -3.681 3.771 1.134 1.00 98.31 91 VAL A CA 1
ATOM 715 C C . VAL A 1 91 ? -3.518 4.644 -0.112 1.00 98.31 91 VAL A C 1
ATOM 717 O O . VAL A 1 91 ? -2.576 4.444 -0.874 1.00 98.31 91 VAL A O 1
ATOM 720 N N . GLY A 1 92 ? -4.366 5.665 -0.279 1.00 97.62 92 GLY A N 1
ATOM 721 C CA . GLY A 1 92 ? -4.298 6.597 -1.411 1.00 97.62 92 GLY A CA 1
ATOM 722 C C . GLY A 1 92 ? -3.049 7.488 -1.437 1.00 97.62 92 GLY A C 1
ATOM 723 O O . GLY A 1 92 ? -2.717 8.032 -2.481 1.00 97.62 92 GLY A O 1
ATOM 724 N N . HIS A 1 93 ? -2.328 7.616 -0.318 1.00 97.69 93 HIS A N 1
ATOM 725 C CA . HIS A 1 93 ? -1.069 8.370 -0.241 1.00 97.69 93 HIS A CA 1
ATOM 726 C C . HIS A 1 93 ? 0.178 7.503 -0.453 1.00 97.69 93 HIS A C 1
ATOM 728 O O . HIS A 1 93 ? 1.281 7.956 -0.158 1.00 97.69 93 HIS A O 1
ATOM 734 N N . ASN A 1 94 ? 0.024 6.261 -0.915 1.00 97.44 94 ASN A N 1
ATOM 735 C CA . ASN A 1 94 ? 1.149 5.382 -1.202 1.00 97.44 94 ASN A CA 1
ATOM 736 C C . ASN A 1 94 ? 2.076 5.986 -2.286 1.00 97.44 94 ASN A C 1
ATOM 738 O O . ASN A 1 94 ? 1.644 6.111 -3.434 1.00 97.44 94 ASN A O 1
ATOM 742 N N . PRO A 1 95 ? 3.347 6.301 -1.969 1.00 94.75 95 PRO A N 1
ATOM 743 C CA . PRO A 1 95 ? 4.268 6.901 -2.932 1.00 94.75 95 PRO A CA 1
ATOM 744 C C . PRO A 1 95 ? 4.851 5.894 -3.936 1.00 94.75 95 PRO A C 1
ATOM 746 O O . PRO A 1 95 ? 5.399 6.308 -4.952 1.00 94.75 95 PRO A O 1
ATOM 749 N N . ILE A 1 96 ? 4.757 4.583 -3.673 1.00 95.38 96 ILE A N 1
ATOM 750 C CA . ILE A 1 96 ? 5.360 3.535 -4.510 1.00 95.38 96 ILE A CA 1
ATOM 751 C C . ILE A 1 96 ? 4.295 2.488 -4.850 1.00 95.38 96 ILE A C 1
ATOM 753 O O . ILE A 1 96 ? 4.179 1.432 -4.223 1.00 95.38 96 ILE A O 1
ATOM 757 N N . SER A 1 97 ? 3.480 2.806 -5.854 1.00 94.25 97 SER A N 1
ATOM 758 C CA . SER A 1 97 ? 2.435 1.906 -6.348 1.00 94.25 97 SER A CA 1
ATOM 759 C C . SER A 1 97 ? 3.013 0.602 -6.905 1.00 94.25 97 SER A C 1
ATOM 761 O O . SER A 1 97 ? 4.175 0.534 -7.300 1.00 94.25 97 SER A O 1
ATOM 763 N N . ILE A 1 98 ? 2.174 -0.436 -6.958 1.00 94.94 98 ILE A N 1
ATOM 764 C CA . ILE A 1 98 ? 2.501 -1.803 -7.408 1.00 94.94 98 ILE A CA 1
ATOM 765 C C . ILE A 1 98 ? 3.403 -2.559 -6.421 1.00 94.94 98 ILE A C 1
ATOM 767 O O . ILE A 1 98 ? 3.003 -3.628 -5.962 1.00 94.94 98 ILE A O 1
ATOM 771 N N . ILE A 1 99 ? 4.565 -2.002 -6.059 1.00 95.44 99 ILE A N 1
ATOM 772 C CA . ILE A 1 99 ? 5.500 -2.603 -5.091 1.00 95.44 99 ILE A CA 1
ATOM 773 C C . ILE A 1 99 ? 4.881 -2.607 -3.692 1.00 95.44 99 ILE A C 1
ATOM 775 O O . ILE A 1 99 ? 4.833 -3.653 -3.050 1.00 95.44 99 ILE A O 1
ATOM 779 N N . ILE A 1 100 ? 4.349 -1.464 -3.243 1.00 96.56 100 ILE A N 1
ATOM 780 C CA . ILE A 1 100 ? 3.438 -1.415 -2.097 1.00 96.56 100 ILE A CA 1
ATOM 781 C C . ILE A 1 100 ? 2.024 -1.643 -2.654 1.00 96.56 100 ILE A C 1
ATOM 783 O O . ILE A 1 100 ? 1.516 -0.793 -3.397 1.00 96.56 100 ILE A O 1
ATOM 787 N N . PRO A 1 101 ? 1.375 -2.785 -2.368 1.00 96.50 101 PRO A N 1
ATOM 788 C CA . PRO A 1 101 ? 0.240 -3.254 -3.158 1.00 96.50 101 PRO A CA 1
ATOM 789 C C . PRO A 1 101 ? -1.090 -2.633 -2.698 1.00 96.50 101 PRO A C 1
ATOM 791 O O . PRO A 1 101 ? -2.006 -3.319 -2.258 1.00 96.50 101 PRO A O 1
ATOM 794 N N . CYS A 1 102 ? -1.230 -1.313 -2.842 1.00 97.75 102 CYS A N 1
ATOM 795 C CA . CYS A 1 102 ? -2.470 -0.584 -2.540 1.00 97.75 102 CYS A CA 1
ATOM 796 C C . CYS A 1 102 ? -3.679 -1.020 -3.390 1.00 97.75 102 CYS A C 1
ATOM 798 O O . CYS A 1 102 ? -4.811 -0.791 -2.985 1.00 97.75 102 CYS A O 1
ATOM 800 N N . HIS A 1 103 ? -3.442 -1.664 -4.535 1.00 96.88 103 HIS A N 1
ATOM 801 C CA . HIS A 1 103 ? -4.467 -2.211 -5.431 1.00 96.88 103 HIS A CA 1
ATOM 802 C C . HIS A 1 103 ? -5.083 -3.534 -4.935 1.00 96.88 103 HIS A C 1
ATOM 804 O O . HIS A 1 103 ? -5.927 -4.098 -5.624 1.00 96.88 103 HIS A O 1
ATOM 810 N N . ARG A 1 104 ? -4.629 -4.064 -3.789 1.00 97.31 104 ARG A N 1
ATOM 811 C CA . ARG A 1 104 ? -5.119 -5.319 -3.187 1.00 97.31 104 ARG A CA 1
ATOM 812 C C . ARG A 1 104 ? -6.023 -5.091 -1.971 1.00 97.31 104 ARG A C 1
ATOM 814 O O . ARG A 1 104 ? -6.146 -5.976 -1.127 1.00 97.31 104 ARG A O 1
ATOM 821 N N . VAL A 1 105 ? -6.592 -3.897 -1.844 1.00 96.75 105 VAL A N 1
ATOM 822 C CA . VAL A 1 105 ? -7.455 -3.475 -0.726 1.00 96.75 105 VAL A CA 1
ATOM 823 C C . VAL A 1 105 ? -8.888 -3.301 -1.197 1.00 96.75 105 VAL A C 1
ATOM 825 O O . VAL A 1 105 ? -9.051 -2.906 -2.372 1.00 96.75 105 VAL A O 1
#

Radius of gyration: 16.79 Å; chains: 1; bounding box: 34×42×39 Å

pLDDT: mean 90.93, std 12.63, range [39.25, 98.62]

InterPro domains:
  IPR014048 Methylated-DNA-[protein]-cysteine S-methyltransferase, DNA binding [PF01035] (46-105)
  IPR014048 Methylated-DNA-[protein]-cysteine S-methyltransferase, DNA binding [TIGR00589] (45-105)
  IPR014048 Methylated-DNA-[protein]-cysteine S-methyltransferase, DNA binding [cd06445] (47-105)
  IPR036217 Methylated DNA-protein cysteine methyltransferase, DNA binding domain [SSF46767] (44-105)
  IPR036388 Winged helix-like DNA-binding domain superfamily [G3DSA:1.10.10.10] (42-105)

Sequence (105 aa):
HAPSYDDAEYIEQLTGPFEVTKMWLDQYFTGKKPFIIPPIKLEGTEFRKSVWSILQTIPYGETTTYGDIGKEIAKQQGKDKMSAQAVGGAVGHNPISIIIPCHRV

Secondary structure (DSSP, 8-state):
-PPPGGG--------HHHHHHHHHHHHHHTTPPP---------S-HHHHHHHHHHHHSPTT----HHHHHHHHHHHTT-S---HHHHHHHHHT-SSBTTB-GGG-

Foldseek 3Di:
DPDDCPPDDDDPDDDPLNVLVVVQVVCVVVVHHRDDQRDDDDDDDPLLVLLLVVLQVADPPAADALQVSQVVSCVVVVHPTGDSVVSVVSLVPGPDDPSSDSVRD